Protein AF-G0WKU4-F1 (afdb_monomer_lite)

Organism: NCBI:txid115413

InterPro domains:
  IPR011762 Acetyl-coenzyme A carboxyltransferase, N-terminal [PS50980] (1-58)
  IPR029045 ClpP/crotonase-like domain superfamily [SSF52096] (18-107)
  IPR034733 Acetyl-coenzyme A carboxylase carboxyl transferase subunit beta [PF01039] (1-109)
  IPR051047 Acyl-CoA Carboxylase Beta Subunit [PTHR43842] (2-109)

pLDDT: mean 93.6, std 6.29, range [54.47, 98.56]

Foldseek 3Di:
DVVPDDDDPCRVDNPLCCLAPVVVAFDDDPDDVVVVVLVVVVVQQDDPDPVDDHDDDDAPDDQPDDDPCLVVQDDPDPVDDGDVLVVCLSNDGVSDDDGTSCNYPVVDD

Structure (mmCIF, N/CA/C/O backbone):
data_AF-G0WKU4-F1
#
_en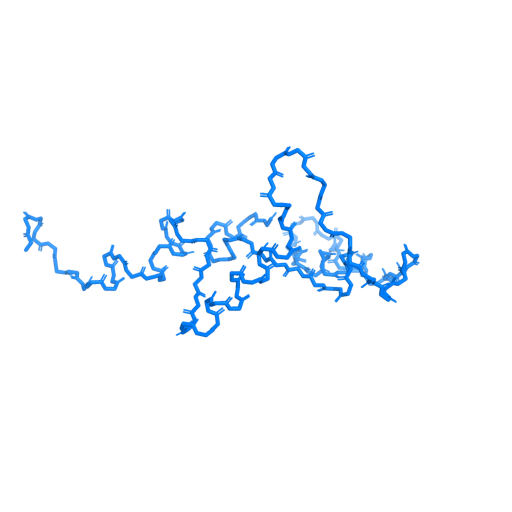try.id   AF-G0WKU4-F1
#
loop_
_atom_site.group_PDB
_atom_site.id
_atom_site.type_symbol
_atom_site.label_atom_id
_atom_site.label_alt_id
_atom_site.label_comp_id
_atom_site.label_asym_id
_atom_site.label_entity_id
_atom_site.label_seq_id
_atom_site.pdbx_PDB_ins_code
_atom_site.Cartn_x
_atom_site.Cartn_y
_atom_site.Cartn_z
_atom_site.occupancy
_atom_site.B_iso_or_equiv
_atom_site.auth_seq_id
_atom_site.auth_comp_id
_atom_site.auth_asym_id
_atom_site.auth_atom_id
_atom_site.pdbx_PDB_model_num
ATOM 1 N N . THR A 1 1 ? -27.330 5.240 25.025 1.00 54.47 1 THR A N 1
ATOM 2 C CA . THR A 1 1 ? -26.762 6.232 24.075 1.00 54.47 1 THR A CA 1
ATOM 3 C C . THR A 1 1 ? -27.844 7.225 23.682 1.00 54.47 1 THR A C 1
ATOM 5 O O . THR A 1 1 ? -29.014 6.869 23.712 1.00 54.47 1 THR A O 1
ATOM 8 N N . VAL A 1 2 ? -27.491 8.477 23.362 1.00 71.38 2 VAL A N 1
ATOM 9 C CA . VAL A 1 2 ? -28.465 9.557 23.054 1.00 71.38 2 VAL A CA 1
ATOM 10 C C . VAL A 1 2 ? -29.327 9.240 21.819 1.00 71.38 2 VAL A C 1
ATOM 12 O O . VAL A 1 2 ? -30.451 9.715 21.722 1.00 71.38 2 VAL A O 1
ATOM 15 N N . LEU A 1 3 ? -28.829 8.387 20.919 1.00 81.12 3 LEU A N 1
ATOM 16 C CA . LEU A 1 3 ? -29.521 7.931 19.707 1.00 81.12 3 LEU A CA 1
ATOM 17 C C . LEU A 1 3 ? -30.289 6.606 19.885 1.00 81.12 3 LEU A C 1
ATOM 19 O O . LEU A 1 3 ? -30.970 6.176 18.964 1.00 81.12 3 LEU A O 1
ATOM 23 N N . GLY A 1 4 ? -30.195 5.950 21.048 1.00 78.31 4 GLY A N 1
ATOM 24 C CA . GLY A 1 4 ? -30.854 4.661 21.301 1.00 78.31 4 GLY A CA 1
ATOM 25 C C . GLY A 1 4 ? -30.210 3.444 20.620 1.00 78.31 4 GLY A C 1
ATOM 26 O O . GLY A 1 4 ? -30.723 2.342 20.767 1.00 78.31 4 GLY A O 1
ATOM 27 N N . GLU A 1 5 ? -29.095 3.619 19.911 1.00 81.75 5 GLU A N 1
ATOM 28 C CA . GLU A 1 5 ? -28.346 2.520 19.294 1.00 81.75 5 GLU A CA 1
ATOM 29 C C . GLU A 1 5 ? -27.426 1.836 20.314 1.00 81.75 5 GLU A C 1
ATOM 31 O O . GLU A 1 5 ? -26.615 2.498 20.974 1.00 81.75 5 GLU A O 1
ATOM 36 N N . GLU A 1 6 ? -27.538 0.513 20.440 1.00 79.38 6 GLU A N 1
ATOM 37 C CA . GLU A 1 6 ? -26.564 -0.305 21.163 1.00 79.38 6 GLU A CA 1
ATOM 38 C C . GLU A 1 6 ? -25.455 -0.730 20.203 1.00 79.38 6 GLU A C 1
ATOM 40 O O . GLU A 1 6 ? -25.664 -1.554 19.318 1.00 79.38 6 GLU A O 1
ATOM 45 N N . VAL A 1 7 ? -24.278 -0.137 20.378 1.00 84.19 7 VAL A N 1
ATOM 46 C CA . VAL A 1 7 ? -23.069 -0.444 19.610 1.00 84.19 7 VAL A CA 1
ATOM 47 C C . VAL A 1 7 ? -21.914 -0.651 20.578 1.00 84.19 7 VAL A C 1
ATOM 49 O O . VAL A 1 7 ? -21.791 0.072 21.574 1.00 84.19 7 VAL A O 1
ATOM 52 N N . SER A 1 8 ? -21.075 -1.649 20.309 1.00 86.56 8 SER A N 1
ATOM 53 C CA . SER A 1 8 ? -19.842 -1.853 21.072 1.00 86.56 8 SER A CA 1
ATOM 54 C C . SER A 1 8 ? -18.795 -0.783 20.732 1.00 86.56 8 SER A C 1
ATOM 56 O O . SER A 1 8 ? -18.881 -0.103 19.708 1.00 86.56 8 SER A O 1
ATOM 58 N N . PHE A 1 9 ? -17.773 -0.629 21.581 1.00 84.19 9 PHE A N 1
ATOM 59 C CA . PHE A 1 9 ? -16.664 0.293 21.300 1.00 84.19 9 PHE A CA 1
ATOM 60 C C . PHE A 1 9 ? -15.923 -0.065 20.004 1.00 84.19 9 PHE A C 1
ATOM 62 O O . PHE A 1 9 ? -15.590 0.832 19.229 1.00 84.19 9 PHE A O 1
ATOM 69 N N . ASP A 1 10 ? -15.729 -1.358 19.737 1.00 82.44 10 ASP A N 1
ATOM 70 C CA . ASP A 1 10 ? -15.051 -1.834 18.528 1.00 82.44 10 ASP A CA 1
ATOM 71 C C . ASP A 1 10 ? -15.859 -1.529 17.260 1.00 82.44 10 ASP A C 1
ATOM 73 O O . ASP A 1 10 ? -15.305 -1.107 16.241 1.00 82.44 10 ASP A O 1
ATOM 77 N N . GLU A 1 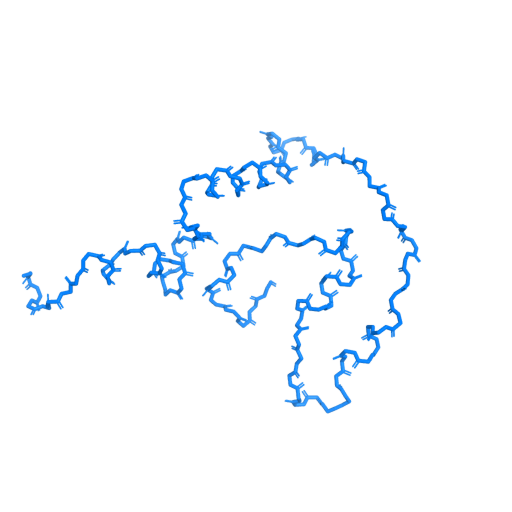11 ? -17.183 -1.666 17.321 1.00 80.56 11 GLU A N 1
ATOM 78 C CA . GLU A 1 11 ? -18.065 -1.322 16.201 1.00 80.56 11 GLU A CA 1
ATOM 79 C C . GLU A 1 11 ? -18.155 0.187 15.973 1.00 80.56 11 GLU A C 1
ATOM 81 O O . GLU A 1 11 ? -18.248 0.624 14.826 1.00 80.56 11 GLU A O 1
ATOM 86 N N . LEU A 1 12 ? -18.102 0.982 17.045 1.00 86.12 12 LEU A N 1
ATOM 87 C CA . LEU A 1 12 ? -18.199 2.436 16.957 1.00 86.12 12 LEU A CA 1
ATOM 88 C C . LEU A 1 12 ? -16.905 3.082 16.437 1.00 86.12 12 LEU A C 1
ATOM 90 O O . LEU A 1 12 ? -16.969 4.045 15.676 1.00 86.12 12 LEU A O 1
ATOM 94 N N . GLY A 1 13 ? -15.740 2.576 16.849 1.00 89.25 13 GLY A N 1
ATOM 95 C CA . GLY A 1 13 ? -14.452 3.222 16.567 1.00 89.25 13 GLY A CA 1
ATOM 96 C C . GLY A 1 13 ? -13.230 2.323 16.732 1.00 89.25 13 GLY A C 1
ATOM 97 O O . GLY A 1 13 ? -12.128 2.814 16.962 1.00 89.25 13 GLY A O 1
ATOM 98 N N . GLY A 1 14 ? -13.402 1.004 16.645 1.00 93.06 14 GLY A N 1
ATOM 99 C CA . GLY A 1 14 ? -12.281 0.072 16.641 1.00 93.06 14 GLY A CA 1
ATOM 100 C C . GLY A 1 14 ? -11.377 0.260 15.420 1.00 93.06 14 GLY A C 1
ATOM 101 O O . GLY A 1 14 ? -11.785 0.799 14.385 1.00 93.06 14 GLY A O 1
ATOM 102 N N . ALA A 1 15 ? -10.144 -0.242 15.515 1.00 93.88 15 ALA A N 1
ATOM 103 C CA . ALA A 1 15 ? -9.140 -0.114 14.456 1.00 93.88 15 ALA A CA 1
ATOM 104 C C . ALA A 1 15 ? -9.650 -0.618 13.095 1.00 93.88 15 ALA A C 1
ATOM 106 O O . ALA A 1 15 ? -9.471 0.050 12.081 1.00 93.88 15 ALA A O 1
ATOM 107 N N . MET A 1 16 ? -10.367 -1.748 13.078 1.00 95.19 16 MET A N 1
ATOM 108 C CA . MET A 1 16 ? -10.925 -2.311 11.847 1.00 95.19 16 MET A CA 1
ATOM 109 C C . MET A 1 16 ? -12.013 -1.421 11.233 1.00 95.19 16 MET A C 1
ATOM 111 O O . MET A 1 16 ? -12.054 -1.249 10.016 1.00 95.19 16 MET A O 1
ATOM 115 N N . THR A 1 17 ? -12.867 -0.802 12.055 1.00 96.19 17 THR A N 1
ATOM 116 C CA . THR A 1 17 ? -13.877 0.161 11.586 1.00 96.19 17 THR A CA 1
ATOM 117 C C . THR A 1 17 ? -13.205 1.349 10.900 1.00 96.19 17 THR A C 1
ATOM 119 O O . THR A 1 17 ? -13.610 1.746 9.802 1.00 96.19 17 THR A O 1
ATOM 122 N N . HIS A 1 18 ? -12.128 1.869 11.490 1.00 97.38 18 HIS A N 1
ATOM 123 C CA . HIS A 1 18 ? -11.371 2.970 10.902 1.00 97.38 18 HIS A CA 1
ATOM 124 C C . HIS A 1 18 ? -10.529 2.578 9.686 1.00 97.38 18 HIS A C 1
ATOM 126 O O . HIS A 1 18 ? -10.362 3.415 8.799 1.00 97.38 18 HIS A O 1
ATOM 132 N N . GLY A 1 19 ? -10.052 1.333 9.624 1.00 96.62 19 GLY A N 1
ATOM 133 C CA . GLY A 1 19 ? -9.239 0.810 8.525 1.00 96.62 19 GLY A CA 1
ATOM 134 C C . GLY A 1 19 ? -10.024 0.296 7.318 1.00 96.62 19 GLY A C 1
ATOM 135 O O . GLY A 1 19 ? -9.453 0.203 6.243 1.00 96.62 19 GLY A O 1
ATOM 136 N N . THR A 1 20 ? -11.318 -0.028 7.459 1.00 96.75 20 THR A N 1
ATOM 137 C CA . THR A 1 20 ? -12.138 -0.582 6.353 1.00 96.75 20 THR A CA 1
ATOM 138 C C . THR A 1 20 ? -13.327 0.280 5.948 1.00 96.75 20 THR A C 1
ATOM 140 O O . THR A 1 20 ? -13.737 0.241 4.790 1.00 96.75 20 THR A O 1
ATOM 143 N N . LYS A 1 21 ? -13.923 1.039 6.880 1.00 95.06 21 LYS A N 1
ATOM 144 C CA . LYS A 1 21 ? -15.178 1.771 6.628 1.00 95.06 21 LYS A CA 1
ATOM 145 C C . LYS A 1 21 ? -14.993 3.276 6.580 1.00 95.06 21 LYS A C 1
ATOM 147 O O . LYS A 1 21 ? -15.488 3.906 5.654 1.00 95.06 21 LYS A O 1
ATOM 152 N N . SER A 1 22 ? -14.340 3.863 7.585 1.00 96.88 22 SER A N 1
ATOM 153 C CA . SER A 1 22 ? -14.215 5.326 7.650 1.00 96.88 22 SER A CA 1
ATOM 154 C C . SER A 1 22 ? -12.977 5.871 6.935 1.00 96.88 22 SER A C 1
ATOM 156 O O . SER A 1 22 ? -12.935 7.071 6.689 1.00 96.88 22 SER A O 1
ATOM 158 N N . GLY A 1 23 ? -11.967 5.033 6.666 1.00 96.44 23 GLY A N 1
ATOM 159 C CA . GLY A 1 23 ? -10.695 5.454 6.058 1.00 96.44 23 GLY A CA 1
ATOM 160 C C . GLY A 1 23 ? -9.879 6.408 6.937 1.0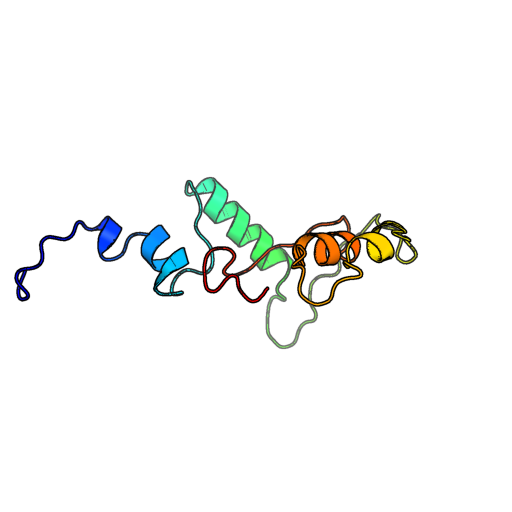0 96.44 23 GLY A C 1
ATOM 161 O O . GLY A 1 23 ? -9.143 7.246 6.433 1.00 96.44 23 GLY A O 1
ATOM 162 N N . VAL A 1 24 ? -10.070 6.348 8.259 1.00 97.88 24 VAL A N 1
ATOM 163 C CA . VAL A 1 24 ? -9.327 7.194 9.214 1.00 97.88 24 VAL A CA 1
ATOM 164 C C . VAL A 1 24 ? -7.978 6.558 9.556 1.00 97.88 24 VAL A C 1
ATOM 166 O O . VAL A 1 24 ? -7.014 7.271 9.833 1.00 97.88 24 VAL A O 1
ATOM 169 N N . ALA A 1 25 ? -7.903 5.224 9.543 1.00 97.75 25 ALA A N 1
ATOM 170 C CA . ALA A 1 25 ? -6.677 4.483 9.805 1.00 97.75 25 ALA A CA 1
ATOM 171 C C . ALA A 1 25 ? -6.083 3.948 8.496 1.00 97.75 25 ALA A C 1
ATOM 173 O O . ALA A 1 25 ? -6.728 3.181 7.789 1.00 97.75 25 ALA A O 1
ATOM 174 N N . HIS A 1 26 ? -4.829 4.314 8.226 1.00 98.31 26 HIS A N 1
ATOM 175 C CA . HIS A 1 26 ? -4.082 3.904 7.032 1.00 98.31 26 HIS A CA 1
ATOM 176 C C . HIS A 1 26 ? -3.563 2.467 7.100 1.00 98.31 26 HIS A C 1
ATOM 178 O O . HIS A 1 26 ? -3.457 1.798 6.078 1.00 98.31 26 HIS A O 1
ATOM 184 N N . PHE A 1 27 ? -3.262 2.011 8.315 1.00 97.94 27 PHE A N 1
ATOM 185 C CA . PHE A 1 27 ? -2.737 0.689 8.618 1.00 97.94 27 PHE A CA 1
ATOM 186 C C . PHE A 1 27 ? -3.456 0.145 9.850 1.00 97.94 27 PHE A C 1
ATOM 188 O O . PHE A 1 27 ? -3.790 0.900 10.769 1.00 97.94 27 PHE A O 1
ATOM 195 N N . VAL A 1 28 ? -3.660 -1.168 9.885 1.00 96.94 28 VAL A N 1
ATOM 196 C CA . VAL A 1 28 ? -4.182 -1.885 11.051 1.00 96.94 28 VAL A CA 1
ATOM 197 C C . VAL A 1 28 ? -3.204 -3.008 11.362 1.00 96.94 28 VAL A C 1
ATOM 199 O O . VAL A 1 28 ? -2.995 -3.883 10.533 1.00 96.94 28 VAL A O 1
ATOM 202 N N . ALA A 1 29 ? -2.599 -2.969 12.546 1.00 97.06 29 ALA A N 1
ATOM 203 C CA . ALA A 1 29 ? -1.668 -3.989 13.017 1.00 97.06 29 ALA A CA 1
ATOM 204 C C . ALA A 1 29 ? -2.342 -4.895 14.054 1.00 97.06 29 ALA A C 1
ATOM 206 O O . ALA A 1 29 ? -3.215 -4.458 14.809 1.00 97.06 29 ALA A O 1
ATOM 207 N N . GLN A 1 30 ? -1.910 -6.150 14.125 1.00 95.62 30 GLN A N 1
ATOM 208 C CA . GLN A 1 30 ? -2.397 -7.133 15.087 1.00 95.62 30 GLN A CA 1
ATOM 209 C C . GLN A 1 30 ? -1.955 -6.805 16.519 1.00 95.62 30 GLN A C 1
ATOM 211 O O . GLN A 1 30 ? -2.638 -7.157 17.481 1.00 95.62 30 GLN A O 1
ATOM 216 N N . ASN A 1 31 ? -0.792 -6.166 16.671 1.00 97.62 31 ASN A N 1
ATOM 217 C CA . ASN A 1 31 ? -0.224 -5.787 17.962 1.00 97.62 31 ASN A CA 1
ATOM 218 C C . ASN A 1 31 ? 0.759 -4.606 17.835 1.00 97.62 31 ASN A C 1
ATOM 220 O O . ASN A 1 31 ? 1.067 -4.130 16.744 1.00 97.62 31 ASN A O 1
ATOM 224 N N . GLU A 1 32 ? 1.262 -4.135 18.977 1.00 98.06 32 GLU A N 1
ATOM 225 C CA . GLU A 1 32 ? 2.157 -2.973 19.060 1.00 98.06 32 GLU A CA 1
ATOM 226 C C . GLU A 1 32 ? 3.519 -3.192 18.392 1.00 98.06 32 GLU A C 1
ATOM 228 O O . GLU A 1 32 ? 4.087 -2.244 17.851 1.00 98.06 32 GLU A O 1
ATOM 233 N N . TYR A 1 33 ? 4.046 -4.421 18.404 1.00 98.31 33 TYR A N 1
ATOM 234 C CA . TYR A 1 33 ? 5.337 -4.724 17.783 1.00 98.31 33 TYR A CA 1
ATOM 235 C C . TYR A 1 33 ? 5.247 -4.598 16.265 1.00 98.31 33 TYR A C 1
ATOM 237 O O . TYR A 1 33 ? 6.051 -3.893 15.664 1.00 98.31 33 TYR A O 1
ATOM 245 N N . GLU A 1 34 ? 4.214 -5.194 15.671 1.00 98.06 34 GLU A N 1
ATOM 246 C CA . GLU A 1 34 ? 3.942 -5.062 14.239 1.00 98.06 34 GLU A CA 1
ATOM 247 C C . GLU A 1 34 ? 3.656 -3.604 13.852 1.00 98.06 34 GLU A C 1
ATOM 249 O O . GLU A 1 34 ? 4.195 -3.108 12.867 1.00 98.06 34 GLU A O 1
ATOM 254 N N . CYS A 1 35 ? 2.884 -2.875 14.668 1.00 98.06 35 CYS A N 1
ATOM 255 C CA . CYS A 1 35 ? 2.643 -1.446 14.456 1.00 98.06 35 CYS A CA 1
ATOM 256 C C . CYS A 1 35 ? 3.956 -0.649 14.420 1.00 98.06 35 CYS A C 1
ATOM 258 O O . CYS A 1 35 ? 4.169 0.187 13.540 1.00 98.06 35 CYS A O 1
ATOM 260 N N . MET A 1 36 ? 4.870 -0.933 15.351 1.00 98.56 36 MET A N 1
ATOM 261 C CA . MET A 1 36 ? 6.175 -0.282 15.392 1.00 98.56 36 MET A CA 1
ATOM 262 C C . MET A 1 36 ? 7.030 -0.642 14.171 1.00 98.56 36 MET A C 1
ATOM 264 O O . MET A 1 36 ? 7.766 0.209 13.669 1.00 98.56 36 MET A O 1
ATOM 268 N N . ASP A 1 37 ? 6.932 -1.870 13.671 1.00 98.44 37 ASP A N 1
ATOM 269 C CA . ASP A 1 37 ? 7.637 -2.283 12.460 1.00 98.44 37 ASP A CA 1
ATOM 270 C C . ASP A 1 37 ? 7.060 -1.604 11.207 1.00 98.44 37 ASP A C 1
ATOM 272 O O . ASP A 1 37 ? 7.838 -1.104 10.397 1.00 98.44 37 ASP A O 1
ATOM 276 N N . TYR A 1 38 ? 5.737 -1.433 11.094 1.00 98.25 38 TYR A N 1
ATOM 277 C CA . TYR A 1 38 ? 5.124 -0.607 10.042 1.00 98.25 38 TYR A CA 1
ATOM 278 C C . TYR A 1 38 ? 5.604 0.844 10.085 1.00 98.25 38 TYR A C 1
ATOM 280 O O . TYR A 1 38 ? 5.922 1.414 9.043 1.00 98.25 38 TYR A O 1
ATOM 288 N N . ILE A 1 39 ? 5.724 1.439 11.276 1.00 98.25 39 ILE A N 1
ATOM 289 C CA . ILE A 1 39 ? 6.244 2.806 11.430 1.00 98.25 39 ILE A CA 1
ATOM 290 C C . ILE A 1 39 ? 7.699 2.895 10.956 1.00 98.25 39 ILE A C 1
ATOM 292 O O . ILE A 1 39 ? 8.038 3.807 10.202 1.00 98.25 39 ILE A O 1
ATOM 296 N N . LYS A 1 40 ? 8.567 1.960 11.367 1.00 97.88 40 LYS A N 1
ATOM 297 C CA . LYS A 1 40 ? 9.973 1.939 10.920 1.00 97.88 40 LYS A CA 1
ATOM 298 C C . LYS A 1 40 ? 10.073 1.781 9.405 1.00 97.88 40 LYS A C 1
ATOM 300 O O . LYS A 1 40 ? 10.847 2.499 8.777 1.00 97.88 40 LYS A O 1
ATOM 305 N N . THR A 1 41 ? 9.280 0.877 8.832 1.00 96.88 41 THR A N 1
ATOM 306 C CA . THR A 1 41 ? 9.214 0.651 7.386 1.00 96.88 41 THR A CA 1
ATOM 307 C C . THR A 1 41 ? 8.765 1.919 6.665 1.00 96.88 41 THR A C 1
ATOM 309 O O . THR A 1 41 ? 9.474 2.384 5.777 1.00 96.88 41 THR A O 1
ATOM 312 N N . LEU A 1 42 ? 7.677 2.560 7.103 1.00 97.44 42 LEU A N 1
ATOM 313 C CA . LEU A 1 42 ? 7.201 3.823 6.530 1.00 97.44 42 LEU A CA 1
ATOM 314 C C . LEU A 1 42 ? 8.286 4.908 6.553 1.00 97.44 42 LEU A C 1
ATOM 316 O O . LEU A 1 42 ? 8.546 5.551 5.539 1.00 97.44 42 LEU A O 1
ATOM 320 N N . LEU A 1 43 ? 8.953 5.087 7.695 1.00 96.25 43 LEU A N 1
ATOM 321 C CA . LEU A 1 43 ? 10.021 6.077 7.844 1.00 96.25 43 LEU A CA 1
ATOM 322 C C . LEU A 1 43 ? 11.256 5.765 6.991 1.00 96.25 43 LEU A C 1
ATOM 324 O O . LEU A 1 43 ? 12.005 6.684 6.678 1.00 96.25 43 LEU A O 1
ATOM 328 N N . SER A 1 44 ? 11.472 4.509 6.590 1.00 95.44 44 SER A N 1
ATOM 329 C CA . SER A 1 44 ? 12.557 4.164 5.663 1.00 95.44 44 SER A CA 1
ATOM 330 C C . SER A 1 44 ? 12.297 4.641 4.227 1.00 95.44 44 SER A C 1
ATOM 332 O O . SER A 1 44 ? 13.252 4.901 3.499 1.00 95.44 44 SER A O 1
ATOM 334 N N . TYR A 1 45 ? 11.025 4.822 3.843 1.00 95.62 45 TYR A N 1
ATOM 335 C CA . TYR A 1 45 ? 10.629 5.327 2.523 1.00 95.62 45 TYR A CA 1
ATOM 336 C C . TYR A 1 45 ? 10.558 6.861 2.446 1.00 95.62 45 TYR A C 1
ATOM 338 O O . TYR A 1 45 ? 10.658 7.424 1.357 1.00 95.62 45 TYR A O 1
ATOM 346 N N . ILE A 1 46 ? 10.363 7.554 3.574 1.00 95.62 46 ILE A N 1
ATOM 347 C CA . ILE A 1 46 ? 10.092 9.001 3.608 1.00 95.62 46 ILE A CA 1
ATOM 348 C C . ILE A 1 46 ? 11.376 9.788 3.945 1.00 95.62 46 ILE A C 1
ATOM 350 O O . ILE A 1 46 ? 12.087 9.423 4.884 1.00 95.62 46 ILE A O 1
ATOM 354 N N . PRO A 1 47 ? 11.689 10.890 3.231 1.00 96.94 47 PRO A N 1
ATOM 355 C CA . PRO A 1 47 ? 12.811 11.761 3.585 1.00 96.94 47 PRO A CA 1
ATOM 356 C C . PRO A 1 47 ? 12.597 12.445 4.942 1.00 96.94 47 PRO A C 1
ATOM 358 O O . PRO A 1 47 ? 11.473 12.622 5.409 1.00 96.94 47 PRO A O 1
ATOM 361 N N . GLN A 1 48 ? 13.678 12.898 5.581 1.00 95.31 48 GLN A N 1
ATOM 362 C CA . GLN A 1 48 ? 13.585 13.523 6.909 1.00 95.31 48 GLN A CA 1
ATOM 363 C C . GLN A 1 48 ? 12.804 14.845 6.899 1.00 95.31 48 GLN A C 1
ATOM 365 O O . GLN A 1 48 ? 12.267 15.269 7.924 1.00 95.31 48 GLN A O 1
ATOM 370 N N . ASN A 1 49 ? 12.759 15.522 5.753 1.00 97.06 49 ASN A N 1
ATOM 371 C CA . ASN A 1 49 ? 12.027 16.764 5.554 1.00 97.06 49 ASN A CA 1
ATOM 372 C C . ASN A 1 49 ? 11.717 16.985 4.062 1.00 97.06 49 ASN A C 1
ATOM 374 O O . ASN A 1 49 ? 12.141 16.222 3.202 1.00 97.06 49 ASN A O 1
ATOM 378 N N . ASN A 1 50 ? 10.987 18.058 3.753 1.00 97.25 50 ASN A N 1
ATOM 379 C CA . ASN A 1 50 ? 10.513 18.376 2.403 1.00 97.25 50 ASN A CA 1
ATOM 380 C C . ASN A 1 50 ? 11.578 18.954 1.448 1.00 97.25 50 ASN A C 1
ATOM 382 O O . ASN A 1 50 ? 11.235 19.287 0.315 1.00 97.25 50 ASN A O 1
ATOM 386 N N . THR A 1 51 ? 12.821 19.140 1.899 1.00 97.44 51 THR A N 1
ATOM 387 C CA . THR A 1 51 ? 13.931 19.634 1.063 1.00 97.44 51 THR A CA 1
ATOM 388 C C . THR A 1 51 ? 14.952 18.555 0.717 1.00 97.44 51 THR A C 1
ATOM 390 O O . THR A 1 51 ? 15.857 18.813 -0.072 1.00 97.44 51 THR A O 1
ATOM 393 N N . GLU A 1 52 ? 14.812 17.364 1.297 1.00 97.19 52 GLU A N 1
ATOM 394 C CA . GLU A 1 52 ? 15.690 16.223 1.061 1.00 97.19 52 GLU A CA 1
ATOM 395 C C . GLU A 1 52 ? 15.043 15.210 0.116 1.00 97.19 52 GLU A C 1
ATOM 397 O O . GLU A 1 52 ? 13.824 15.044 0.088 1.00 97.19 52 GLU A O 1
ATOM 402 N N . GLU A 1 53 ? 15.886 14.514 -0.642 1.00 95.94 53 GLU A N 1
ATOM 403 C CA . GLU A 1 53 ? 15.473 13.371 -1.452 1.00 95.94 53 GLU A CA 1
ATOM 404 C C . GLU A 1 53 ? 15.255 12.130 -0.565 1.00 95.94 53 GLU A C 1
ATOM 406 O O . GLU A 1 53 ? 15.875 12.018 0.500 1.00 95.94 53 GLU A O 1
ATOM 411 N N . PRO A 1 54 ? 14.408 11.171 -0.985 1.00 94.81 54 PRO A N 1
ATOM 412 C CA . PRO A 1 54 ? 14.264 9.893 -0.297 1.00 94.81 54 PRO A CA 1
ATOM 413 C C . PRO A 1 54 ? 15.599 9.152 -0.146 1.00 94.81 54 PRO A C 1
ATOM 415 O O . PRO A 1 54 ? 16.508 9.276 -0.970 1.00 94.81 54 PRO A O 1
ATOM 418 N N . SER A 1 55 ? 15.709 8.341 0.908 1.00 90.50 55 SER A N 1
ATOM 419 C CA . SER A 1 55 ? 16.927 7.572 1.177 1.00 90.50 55 SER A CA 1
ATOM 420 C C . SER A 1 55 ? 17.195 6.560 0.063 1.00 90.50 55 SER A C 1
ATOM 422 O O . SER A 1 55 ? 16.353 5.716 -0.234 1.00 90.50 55 SER A O 1
ATOM 424 N N . ILE A 1 56 ? 18.396 6.600 -0.518 1.00 92.31 56 ILE A N 1
ATOM 425 C CA . ILE A 1 56 ? 18.850 5.579 -1.466 1.00 92.31 56 ILE A CA 1
ATOM 426 C C . ILE A 1 56 ? 19.379 4.390 -0.668 1.00 92.31 56 ILE A C 1
ATOM 428 O O . ILE A 1 56 ? 20.334 4.519 0.101 1.00 92.31 56 ILE A O 1
ATOM 432 N N . VAL A 1 57 ? 18.771 3.227 -0.872 1.00 90.69 57 VAL A N 1
ATOM 433 C CA . VAL A 1 57 ? 19.198 1.962 -0.270 1.00 90.69 57 VAL A CA 1
ATOM 434 C C . VAL A 1 57 ? 19.931 1.110 -1.299 1.00 90.69 57 VAL A C 1
ATOM 436 O O . VAL A 1 57 ? 19.658 1.183 -2.496 1.00 90.69 57 VAL A O 1
ATOM 439 N N . SER A 1 58 ? 20.891 0.307 -0.843 1.00 92.56 58 SER A N 1
ATOM 440 C CA . SER A 1 58 ? 21.500 -0.705 -1.703 1.00 92.56 58 SER A CA 1
ATOM 441 C C . SER A 1 58 ? 20.440 -1.725 -2.099 1.00 92.56 58 SER A C 1
ATOM 443 O O . SER A 1 58 ? 19.801 -2.302 -1.218 1.00 92.56 58 SER A O 1
ATOM 445 N N . ASN A 1 59 ? 20.301 -1.960 -3.396 1.00 91.00 59 ASN A N 1
ATOM 446 C CA . ASN A 1 59 ? 19.405 -2.956 -3.953 1.00 91.00 59 ASN A CA 1
ATOM 447 C C . ASN A 1 59 ? 20.220 -3.959 -4.787 1.00 91.00 59 ASN A C 1
ATOM 449 O O . ASN A 1 59 ? 21.154 -3.563 -5.490 1.00 91.00 59 ASN A O 1
ATOM 453 N N . ASP A 1 60 ? 19.903 -5.241 -4.649 1.00 93.25 60 ASP A N 1
ATOM 454 C CA . ASP A 1 60 ? 20.458 -6.366 -5.398 1.00 93.25 60 ASP A CA 1
ATOM 455 C C . ASP A 1 60 ? 19.543 -6.863 -6.534 1.00 93.25 60 ASP A C 1
ATOM 457 O O . ASP A 1 60 ? 19.956 -7.744 -7.291 1.00 93.25 60 ASP A O 1
ATOM 461 N N . ASP A 1 61 ? 18.353 -6.276 -6.702 1.00 95.62 61 ASP A N 1
ATOM 462 C CA . ASP A 1 61 ? 17.479 -6.510 -7.854 1.00 95.62 61 ASP A CA 1
ATOM 463 C C . ASP A 1 61 ? 18.105 -5.940 -9.140 1.00 95.62 61 ASP A C 1
ATOM 465 O O . ASP A 1 61 ? 18.706 -4.859 -9.156 1.00 95.62 61 ASP A O 1
ATOM 469 N N . ASP A 1 62 ? 17.975 -6.685 -10.238 1.00 96.00 62 ASP A N 1
ATOM 470 C CA . ASP A 1 62 ? 18.507 -6.277 -11.535 1.00 96.00 62 ASP A CA 1
ATOM 471 C C . ASP A 1 62 ? 17.591 -5.197 -12.130 1.00 96.00 62 ASP A C 1
ATOM 473 O O . ASP A 1 62 ? 16.430 -5.485 -12.427 1.00 96.00 62 ASP A O 1
ATOM 477 N N . PRO A 1 63 ? 18.087 -3.976 -12.408 1.00 93.75 63 PRO A N 1
ATOM 478 C CA . PRO A 1 63 ? 17.278 -2.941 -13.052 1.00 93.75 63 PRO A CA 1
ATOM 479 C C . PRO A 1 63 ? 16.785 -3.335 -14.457 1.00 93.75 63 PRO A C 1
ATOM 481 O O . PRO A 1 63 ? 15.924 -2.658 -15.015 1.00 93.75 63 PRO A O 1
ATOM 484 N N . ASN A 1 64 ? 17.327 -4.406 -15.048 1.00 94.81 64 ASN A N 1
ATOM 485 C CA . ASN A 1 64 ? 16.893 -4.978 -16.322 1.00 94.81 64 ASN A CA 1
ATOM 486 C C . ASN A 1 64 ? 16.106 -6.288 -16.159 1.00 94.81 64 ASN A C 1
ATOM 488 O O . ASN A 1 64 ? 15.929 -7.009 -17.146 1.00 94.81 64 ASN A O 1
ATOM 492 N N . ARG A 1 65 ? 15.642 -6.619 -14.944 1.00 94.75 65 ARG A N 1
ATOM 493 C CA . ARG A 1 65 ? 14.838 -7.815 -14.689 1.00 94.75 65 ARG A CA 1
ATOM 494 C C . ARG A 1 65 ? 13.630 -7.839 -15.622 1.00 94.75 65 ARG A C 1
ATOM 496 O O . ARG A 1 65 ? 12.841 -6.900 -15.697 1.00 94.75 65 ARG A O 1
ATOM 503 N N . LEU A 1 66 ? 13.482 -8.953 -16.332 1.00 92.19 66 LEU A N 1
ATOM 504 C CA . LEU A 1 66 ? 12.342 -9.208 -17.202 1.00 92.19 66 LEU A CA 1
ATOM 505 C C . LEU A 1 66 ? 11.426 -10.232 -16.546 1.00 92.19 66 LEU A C 1
ATOM 507 O O . LEU A 1 66 ? 11.856 -11.341 -16.233 1.00 92.19 66 LEU A O 1
ATOM 511 N N . ASP A 1 67 ? 10.151 -9.883 -16.410 1.00 93.00 67 ASP A N 1
ATOM 512 C CA . ASP A 1 67 ? 9.107 -10.835 -16.052 1.00 93.00 67 ASP A CA 1
ATOM 513 C C . ASP A 1 67 ? 8.203 -11.098 -17.258 1.00 93.00 67 ASP A C 1
ATOM 515 O O . ASP A 1 67 ? 7.344 -10.296 -17.631 1.00 93.00 67 ASP A O 1
ATOM 519 N N . HIS A 1 68 ? 8.405 -12.252 -17.890 1.00 90.31 68 HIS A N 1
ATOM 520 C CA . HIS A 1 68 ? 7.601 -12.669 -19.036 1.00 90.31 68 HIS A CA 1
ATOM 521 C C . HIS A 1 68 ? 6.140 -12.972 -18.665 1.00 90.31 68 HIS A C 1
ATOM 523 O O . HIS A 1 68 ? 5.286 -12.983 -19.555 1.00 90.31 68 HIS A O 1
ATOM 529 N N . ASN A 1 69 ? 5.829 -13.177 -17.379 1.00 89.19 69 ASN A N 1
ATOM 530 C CA . ASN A 1 69 ? 4.470 -13.471 -16.930 1.00 89.19 69 ASN A CA 1
ATOM 531 C C . ASN A 1 69 ? 3.549 -12.247 -17.006 1.00 89.19 69 ASN A C 1
ATOM 533 O O . ASN A 1 69 ? 2.342 -12.432 -17.164 1.00 89.19 69 ASN A O 1
ATOM 537 N N . LEU A 1 70 ? 4.089 -11.020 -16.998 1.00 90.06 70 LEU A N 1
ATOM 538 C CA . LEU A 1 70 ? 3.313 -9.772 -17.103 1.00 90.06 70 LEU A CA 1
ATOM 539 C C . LEU A 1 70 ? 2.333 -9.770 -18.284 1.00 90.06 70 LEU A C 1
ATOM 541 O O . LEU A 1 70 ? 1.199 -9.311 -18.163 1.00 90.06 70 LEU A O 1
ATOM 545 N N . ILE A 1 71 ? 2.748 -10.328 -19.427 1.00 87.81 71 ILE A N 1
ATOM 546 C CA . ILE A 1 71 ? 1.913 -10.406 -20.636 1.00 87.81 71 ILE A CA 1
ATOM 547 C C . ILE A 1 71 ? 0.700 -11.316 -20.407 1.00 87.81 71 ILE A C 1
ATOM 549 O O . ILE A 1 71 ? -0.381 -11.048 -20.924 1.00 87.81 71 ILE A O 1
ATOM 553 N N . SER A 1 72 ? 0.881 -12.383 -19.628 1.00 89.00 72 SER A N 1
ATOM 554 C CA . SER A 1 72 ? -0.164 -13.366 -19.332 1.00 89.00 72 SER A CA 1
ATOM 555 C C . SER A 1 72 ? -1.087 -12.966 -18.177 1.00 89.00 72 SER A C 1
ATOM 557 O O . SER A 1 72 ? -2.198 -13.485 -18.095 1.00 89.00 72 SER A O 1
ATOM 559 N N . MET A 1 73 ? -0.659 -12.034 -17.314 1.00 90.81 73 MET A N 1
ATOM 560 C CA . MET A 1 73 ? -1.461 -11.540 -16.184 1.00 90.81 73 MET A CA 1
ATOM 561 C C . MET A 1 73 ? -2.693 -10.763 -16.652 1.00 90.81 73 MET A C 1
ATOM 563 O O . MET A 1 73 ? -3.756 -10.853 -16.041 1.00 90.81 73 MET A O 1
ATOM 567 N N . LYS A 1 74 ? -2.579 -10.024 -17.764 1.00 88.62 74 LYS A N 1
ATOM 568 C CA . LYS A 1 74 ? -3.710 -9.310 -18.358 1.00 88.62 74 LYS A CA 1
ATOM 569 C C . LYS A 1 74 ? -4.590 -10.285 -19.157 1.00 88.62 74 LYS A C 1
ATOM 571 O O . LYS A 1 74 ? -4.134 -10.815 -20.171 1.00 88.62 74 LYS A O 1
ATOM 576 N N . PRO A 1 75 ? -5.880 -10.446 -18.812 1.00 92.00 75 PRO A N 1
ATOM 577 C CA . PRO A 1 75 ? -6.797 -11.247 -19.611 1.00 92.00 75 PRO A CA 1
ATOM 578 C C . PRO A 1 75 ? -7.013 -10.668 -21.018 1.00 92.00 75 PRO A C 1
ATOM 580 O O . PRO A 1 75 ? -6.975 -9.450 -21.238 1.00 92.00 75 PRO A O 1
ATOM 583 N N . GLU A 1 76 ? -7.288 -11.549 -21.983 1.00 92.44 76 GLU A N 1
ATOM 584 C CA . GLU A 1 76 ? -7.720 -11.138 -23.326 1.00 92.44 76 GLU A CA 1
ATOM 585 C C . GLU A 1 76 ? -9.114 -10.494 -23.298 1.00 92.44 76 GLU A C 1
ATOM 587 O O . GLU A 1 76 ?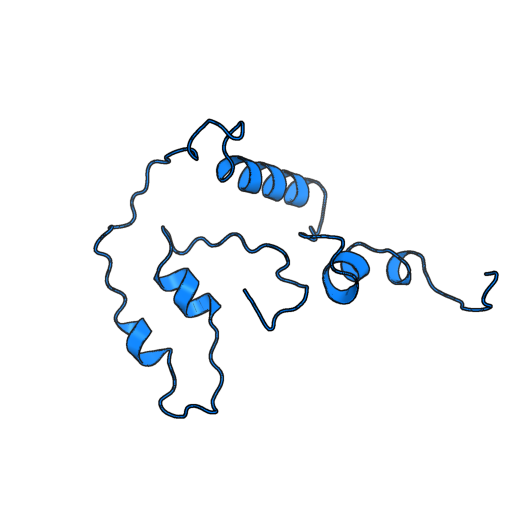 -9.353 -9.500 -23.983 1.00 92.44 76 GLU A O 1
ATOM 592 N N . ASP A 1 77 ? -10.016 -11.033 -22.473 1.00 94.62 77 ASP A N 1
ATOM 593 C CA . ASP A 1 77 ? -11.344 -10.471 -22.238 1.00 94.62 77 ASP A CA 1
ATOM 594 C C . ASP A 1 77 ? -11.251 -9.213 -21.363 1.00 94.62 77 ASP A C 1
ATOM 596 O O . ASP A 1 77 ? -10.892 -9.283 -20.189 1.00 94.62 77 ASP A O 1
ATOM 600 N N . SER A 1 78 ? -11.631 -8.065 -21.926 1.00 91.94 78 SER A N 1
ATOM 601 C CA . SER A 1 78 ? -11.636 -6.769 -21.238 1.00 91.94 78 SER A CA 1
ATOM 602 C C . SER A 1 78 ? -12.586 -6.681 -20.041 1.00 91.94 78 SER A C 1
ATOM 604 O O . SER A 1 78 ? -12.435 -5.775 -19.227 1.00 91.94 78 SER A O 1
ATOM 606 N N . LEU A 1 79 ? -13.588 -7.563 -19.950 1.00 94.19 79 LEU A N 1
ATOM 607 C CA . LEU A 1 79 ? -14.529 -7.592 -18.825 1.00 94.19 79 LEU A CA 1
ATOM 608 C C . LEU A 1 79 ? -14.036 -8.465 -17.670 1.00 94.19 79 LEU A C 1
ATOM 610 O O . LEU A 1 79 ? -14.603 -8.412 -16.577 1.00 94.19 79 LEU A O 1
ATOM 614 N N . LYS A 1 80 ? -13.002 -9.281 -17.896 1.00 95.19 80 LYS A N 1
ATOM 615 C CA . LYS A 1 80 ? -12.462 -10.160 -16.868 1.00 95.19 80 LYS A CA 1
ATOM 616 C C . LYS A 1 80 ? -11.506 -9.367 -15.965 1.00 95.19 80 LYS A C 1
ATOM 618 O O . LYS A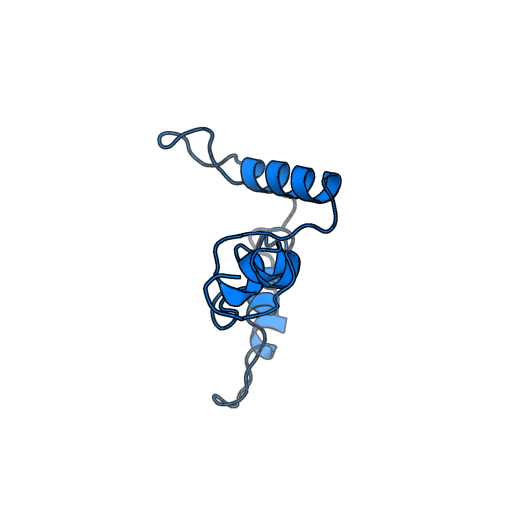 1 80 ? -10.533 -8.805 -16.471 1.00 95.19 80 LYS A O 1
ATOM 623 N N . PRO A 1 81 ? -11.745 -9.329 -14.642 1.00 94.44 81 PRO A N 1
ATOM 624 C CA . PRO A 1 81 ? -10.827 -8.680 -13.719 1.00 94.44 81 PRO A CA 1
ATOM 625 C C . PRO A 1 81 ? -9.532 -9.485 -13.586 1.00 94.44 81 PRO A C 1
ATOM 627 O O . PRO A 1 81 ? -9.482 -10.685 -13.871 1.00 94.44 81 PRO A O 1
ATOM 630 N N . TYR A 1 82 ? -8.500 -8.807 -13.109 1.00 94.75 82 TYR A N 1
ATOM 631 C CA . TYR A 1 82 ? -7.218 -9.380 -12.727 1.00 94.75 82 TYR A CA 1
ATOM 632 C C . TYR A 1 82 ? -6.680 -8.609 -11.518 1.00 94.75 82 TYR A C 1
ATOM 634 O O . TYR A 1 82 ? -7.183 -7.527 -11.203 1.00 94.75 82 TYR A O 1
ATOM 642 N N . ASP A 1 83 ? -5.700 -9.180 -10.826 1.00 94.94 83 ASP A N 1
ATOM 643 C CA . ASP A 1 83 ? -5.120 -8.557 -9.642 1.00 94.94 83 ASP A CA 1
ATOM 644 C C . ASP A 1 83 ? -4.010 -7.577 -10.049 1.00 94.94 83 ASP A C 1
ATOM 646 O O . ASP A 1 83 ? -2.986 -7.963 -10.613 1.00 94.94 83 ASP A O 1
ATOM 650 N N . MET A 1 84 ? -4.213 -6.285 -9.783 1.00 96.12 84 MET A N 1
ATOM 651 C CA . MET A 1 84 ? -3.193 -5.271 -10.056 1.00 96.12 84 MET A CA 1
ATOM 652 C C . MET A 1 84 ? -1.972 -5.405 -9.141 1.00 96.12 84 MET A C 1
ATOM 654 O O . MET A 1 84 ? -0.880 -5.001 -9.551 1.00 96.12 84 MET A O 1
ATOM 658 N N . LYS A 1 85 ? -2.111 -5.994 -7.946 1.00 96.75 85 LYS A N 1
ATOM 659 C CA . LYS A 1 85 ? -0.976 -6.197 -7.038 1.00 96.75 85 LYS A CA 1
ATOM 660 C C . LYS A 1 85 ? 0.059 -7.129 -7.656 1.00 96.75 85 LYS A C 1
ATOM 662 O O . LYS A 1 85 ? 1.248 -6.862 -7.523 1.00 96.75 85 LYS A O 1
ATOM 667 N N . GLU A 1 86 ? -0.358 -8.151 -8.411 1.00 95.38 86 GLU A N 1
ATOM 668 C CA . GLU A 1 86 ? 0.571 -9.04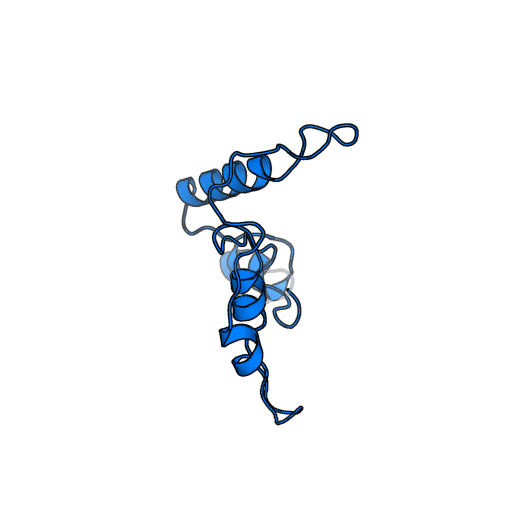3 -9.127 1.00 95.38 86 GLU A CA 1
ATOM 669 C C . GLU A 1 86 ? 1.482 -8.265 -10.088 1.00 95.38 86 GLU A C 1
ATOM 671 O O . GLU A 1 86 ? 2.693 -8.491 -10.129 1.00 95.38 86 GLU A O 1
ATOM 676 N N . ILE A 1 87 ? 0.920 -7.292 -10.811 1.00 95.75 87 ILE A N 1
ATOM 677 C CA . ILE A 1 87 ? 1.687 -6.430 -11.716 1.00 95.75 87 ILE A CA 1
ATOM 678 C C . ILE A 1 87 ? 2.613 -5.498 -10.930 1.00 95.75 87 ILE A C 1
ATOM 680 O O . ILE A 1 87 ? 3.777 -5.357 -11.299 1.00 95.75 87 ILE A O 1
ATOM 684 N N . ILE A 1 88 ? 2.124 -4.874 -9.852 1.00 96.75 88 ILE A N 1
ATOM 685 C CA . ILE A 1 88 ? 2.940 -3.992 -9.003 1.00 96.75 88 ILE A CA 1
ATOM 686 C C . ILE A 1 88 ? 4.146 -4.765 -8.466 1.00 96.75 88 ILE A C 1
ATOM 688 O O . ILE A 1 88 ? 5.280 -4.345 -8.692 1.00 96.75 88 ILE A O 1
ATOM 692 N N . HIS A 1 89 ? 3.915 -5.924 -7.844 1.00 96.31 89 HIS A N 1
ATOM 693 C CA . HIS A 1 89 ? 4.973 -6.784 -7.319 1.00 96.31 89 HIS A CA 1
ATOM 694 C C . HIS A 1 89 ? 5.949 -7.224 -8.408 1.00 96.31 89 HIS A C 1
ATOM 696 O O . HIS A 1 89 ? 7.145 -7.281 -8.158 1.00 96.31 89 HIS A O 1
ATOM 702 N N . SER A 1 90 ? 5.492 -7.487 -9.631 1.00 95.12 90 SER A N 1
ATOM 703 C CA . SER A 1 90 ? 6.389 -7.820 -10.739 1.00 95.12 90 SER A CA 1
ATOM 704 C C . SER A 1 90 ? 7.343 -6.672 -11.114 1.00 95.12 90 SER A C 1
ATOM 706 O O . SER A 1 90 ? 8.463 -6.932 -11.549 1.00 95.12 90 SER A O 1
ATOM 708 N N . ILE A 1 91 ? 6.961 -5.410 -10.906 1.00 94.31 91 ILE A N 1
ATOM 709 C CA . ILE A 1 91 ? 7.735 -4.240 -11.355 1.00 94.31 91 ILE A CA 1
ATOM 710 C C . ILE A 1 91 ? 8.627 -3.667 -10.252 1.00 94.31 91 ILE A C 1
ATOM 712 O O . ILE A 1 91 ? 9.740 -3.239 -10.541 1.00 94.31 91 ILE A O 1
ATOM 716 N N . VAL A 1 92 ? 8.142 -3.624 -9.011 1.00 95.94 92 VAL A N 1
ATOM 717 C CA . VAL A 1 92 ? 8.870 -2.988 -7.907 1.00 95.94 92 VAL A CA 1
ATOM 718 C C . VAL A 1 92 ? 10.093 -3.794 -7.468 1.00 95.94 92 VAL A C 1
ATOM 720 O O . VAL A 1 92 ? 10.121 -5.025 -7.555 1.00 95.94 92 VAL A O 1
ATOM 723 N N . ASP A 1 93 ? 11.085 -3.074 -6.954 1.00 95.62 93 ASP A N 1
ATOM 724 C CA . ASP A 1 93 ? 12.319 -3.610 -6.389 1.00 95.62 93 ASP A CA 1
ATOM 725 C C . ASP A 1 93 ? 12.044 -4.730 -5.373 1.00 95.62 93 ASP A C 1
ATOM 727 O O . ASP A 1 93 ? 11.271 -4.558 -4.422 1.00 95.62 93 ASP A O 1
ATOM 731 N N . ASN A 1 94 ? 12.688 -5.884 -5.562 1.00 94.69 94 ASN A N 1
ATOM 732 C CA . ASN A 1 94 ? 12.571 -7.065 -4.697 1.00 94.69 94 ASN A CA 1
ATOM 733 C C . ASN A 1 94 ? 11.134 -7.561 -4.499 1.00 94.69 94 ASN A C 1
ATOM 735 O O . ASN A 1 94 ? 10.835 -8.233 -3.509 1.00 94.69 94 ASN A O 1
ATOM 739 N N . HIS A 1 95 ? 10.233 -7.207 -5.418 1.00 94.69 95 HIS A N 1
ATOM 740 C CA . HIS A 1 95 ? 8.806 -7.475 -5.304 1.00 94.69 95 HIS A CA 1
ATOM 741 C C . HIS A 1 95 ? 8.174 -6.908 -4.020 1.00 94.69 95 HIS A C 1
ATOM 743 O O . HIS A 1 95 ? 7.130 -7.392 -3.586 1.00 94.69 95 HIS A O 1
ATOM 749 N N . ASN A 1 96 ? 8.782 -5.900 -3.386 1.00 95.44 96 ASN A N 1
ATOM 750 C CA . ASN A 1 96 ? 8.323 -5.374 -2.103 1.00 95.44 96 ASN A CA 1
ATOM 751 C C . ASN A 1 96 ? 7.466 -4.116 -2.288 1.00 95.44 96 ASN A C 1
ATOM 753 O O . ASN A 1 96 ? 7.944 -3.084 -2.757 1.00 95.44 96 ASN A O 1
ATOM 757 N N . PHE A 1 97 ? 6.202 -4.198 -1.877 1.00 97.75 97 PHE A N 1
ATOM 758 C CA . PHE A 1 97 ? 5.246 -3.101 -1.944 1.00 97.75 97 PHE A CA 1
ATOM 759 C C . PHE A 1 97 ? 4.599 -2.886 -0.575 1.00 97.75 97 PHE A C 1
ATOM 761 O O . PHE A 1 97 ? 4.022 -3.807 -0.002 1.00 97.75 97 PHE A O 1
ATOM 768 N N . PHE A 1 98 ? 4.713 -1.664 -0.052 1.00 97.56 98 PHE A N 1
ATOM 769 C CA . PHE A 1 98 ? 4.159 -1.280 1.243 1.00 97.56 98 PHE A CA 1
ATOM 770 C C . PHE A 1 98 ? 2.878 -0.463 1.037 1.00 97.56 98 PHE A C 1
ATOM 772 O O . PHE A 1 98 ? 2.923 0.744 0.800 1.00 97.56 98 PHE A O 1
ATOM 779 N N . GLU A 1 99 ? 1.737 -1.149 1.070 1.00 98.12 99 GLU A N 1
ATOM 780 C CA . GLU A 1 99 ? 0.443 -0.602 0.661 1.00 98.12 99 GLU A CA 1
ATOM 781 C C . GLU A 1 99 ? -0.221 0.246 1.751 1.00 98.12 99 GLU A C 1
ATOM 783 O O . GLU A 1 99 ? -0.416 -0.187 2.886 1.00 98.12 99 GLU A O 1
ATOM 788 N N . VAL A 1 100 ? -0.610 1.468 1.388 1.00 98.12 100 VAL A N 1
ATOM 789 C CA . VAL A 1 100 ? -1.354 2.387 2.257 1.00 98.12 100 VAL A CA 1
ATOM 790 C C . VAL A 1 100 ? -2.847 2.163 2.045 1.00 98.12 100 VAL A C 1
ATOM 792 O O . VAL A 1 100 ? -3.292 2.101 0.905 1.00 98.12 100 VAL A O 1
ATOM 795 N N . HIS A 1 101 ? -3.638 2.121 3.123 1.00 98.25 101 HIS A N 1
ATOM 796 C CA . HIS A 1 101 ? -5.087 1.896 3.040 1.00 98.25 101 HIS A CA 1
ATOM 797 C C . HIS A 1 101 ? -5.481 0.565 2.375 1.00 98.25 101 HIS A C 1
ATOM 799 O O . HIS A 1 101 ? -6.573 0.468 1.828 1.00 98.25 101 HIS A O 1
ATOM 805 N N . GLU A 1 102 ? -4.677 -0.495 2.514 1.00 97.56 102 GLU A N 1
ATOM 806 C CA . GLU A 1 102 ? -4.961 -1.815 1.914 1.00 97.56 102 GLU A CA 1
ATOM 807 C C . GLU A 1 102 ? -6.391 -2.331 2.178 1.00 97.56 102 GLU A C 1
ATOM 809 O O . GLU A 1 102 ? -6.985 -3.041 1.371 1.00 97.56 102 GLU A O 1
ATOM 814 N N . LEU A 1 103 ? -6.978 -1.970 3.319 1.00 97.69 103 LEU A N 1
ATOM 815 C CA . LEU A 1 103 ? -8.302 -2.430 3.721 1.00 97.69 103 LEU A CA 1
ATOM 816 C C . LEU A 1 103 ? -9.449 -1.477 3.332 1.00 97.69 103 LEU A C 1
ATOM 818 O O . LEU A 1 103 ? -10.615 -1.870 3.442 1.00 97.69 103 LEU A O 1
ATOM 822 N N . PHE A 1 104 ? -9.156 -0.265 2.850 1.00 98.38 104 PHE A N 1
ATOM 823 C CA . PHE A 1 104 ? -10.131 0.790 2.560 1.00 98.38 104 PHE A CA 1
ATOM 824 C C . PHE A 1 104 ? -10.154 1.152 1.071 1.00 98.38 104 PHE A C 1
ATOM 826 O O . PHE A 1 104 ? -9.124 1.432 0.479 1.00 98.38 104 PHE A O 1
ATOM 833 N N . ALA A 1 105 ? -11.351 1.214 0.473 1.00 97.69 105 ALA A N 1
ATOM 834 C CA . ALA A 1 105 ? -11.540 1.599 -0.933 1.00 97.69 105 ALA A CA 1
ATOM 835 C C . ALA A 1 105 ? -10.678 0.789 -1.933 1.00 97.69 105 ALA A C 1
ATOM 837 O O . ALA A 1 105 ? -10.110 1.340 -2.870 1.00 97.69 105 ALA A O 1
ATOM 838 N N . GLN A 1 106 ? -10.667 -0.541 -1.775 1.00 97.44 106 GLN A N 1
ATOM 839 C CA . GLN A 1 106 ? -9.856 -1.523 -2.527 1.00 97.44 106 GLN A CA 1
ATOM 840 C C . GLN A 1 106 ? -10.099 -1.580 -4.050 1.00 97.44 106 GLN A C 1
ATOM 842 O O . GLN A 1 106 ? -9.557 -2.425 -4.755 1.00 97.44 106 GLN A O 1
ATOM 847 N N . ASN A 1 107 ? -10.947 -0.706 -4.585 1.00 97.12 107 ASN A N 1
ATOM 848 C CA . ASN A 1 107 ? -11.101 -0.506 -6.022 1.00 97.12 107 ASN A CA 1
ATOM 849 C C . ASN A 1 107 ? -9.976 0.360 -6.629 1.00 97.12 107 ASN A C 1
ATOM 851 O O . ASN A 1 107 ? -9.990 0.585 -7.839 1.00 97.12 107 ASN A O 1
ATOM 855 N N . ILE A 1 108 ? -9.058 0.879 -5.807 1.00 97.38 108 ILE A N 1
ATOM 856 C CA . ILE A 1 108 ? -7.819 1.546 -6.213 1.00 97.38 108 ILE A CA 1
ATOM 857 C C . ILE A 1 108 ? -6.672 1.092 -5.301 1.00 97.38 108 ILE A C 1
ATOM 859 O O . ILE A 1 108 ? -6.908 0.768 -4.139 1.00 97.38 108 ILE A O 1
ATOM 863 N N . ILE A 1 109 ? -5.461 1.066 -5.859 1.00 96.62 109 ILE A N 1
ATOM 864 C CA . ILE A 1 109 ? -4.185 0.826 -5.175 1.00 96.62 109 ILE A CA 1
ATOM 865 C C . ILE A 1 109 ? -3.285 2.020 -5.485 1.00 96.62 109 ILE A C 1
ATOM 867 O O . ILE A 1 109 ? -3.304 2.451 -6.666 1.00 96.62 109 ILE A O 1
#

Secondary structure (DSSP, 8-state):
-TT-----HHHHH-HHHIIIII---S---SSHHHHHHHHHHHHHHS-SSTTSPPPPPP--S-TT---TTHHHHS-SSTTS---HHHHHHHHSGGG----TTTTS-TT--

Radius of gyration: 19.2 Å; chains: 1; bounding box: 52×33×47 Å

Sequence (109 aa):
TVLGEEVSFDELGGAMTHGTKSGVAHFVAQNEYECMDYIKTLLSYIPQNNTEEPSIVSNDDDPNRLDHNLISMKPEDSLKPYDMKEIIHSIVDNHNFFEVHELFAQNII